Protein AF-A0A1W9H9T9-F1 (afdb_monomer_lite)

Foldseek 3Di:
DFDPLLLLLLVLLLVVLVVLVDQDDPQDQPVPDPPVVSVVVSCCVCVPVDSLVSNLVSCCSVDPNVVSVVVSVVVVVVVVVCVVPVPPVNVVVCSDNVNSNVVSVVSNVVSVVSVCVRVVVD

Sequence (122 aa):
TPNARALFLALALGSAALGGLAAPKPPRAQQRLGAFAASLAAGLALGLGDRSQFLAAAFGVRGSPVFAAIGATIGGTAACAVALFGGPALAARLRSRAVRLPVAGVLAIAGITAALSAFRLI

Secondary structure (DSSP, 8-state):
---HHHHHHHHHHHHHHHHHHSPPPPPP--TTS-HHHHHHHHHHHHHTT-HHHHHHHHHHHHS-HHHHHHHHHHHHHHHHHHHHHSHHHHHHHHHSHHHHHHHHHHHHHHHHHHHHHHTT--

Radius of gyration: 16.63 Å; chains: 1; bounding box: 40×38×38 Å

pLDDT: mean 82.97, std 8.07, range [57.09, 93.81]

Structure (mmCIF, N/CA/C/O backbone):
data_AF-A0A1W9H9T9-F1
#
_entry.id   AF-A0A1W9H9T9-F1
#
loop_
_atom_site.group_PDB
_atom_site.id
_atom_site.type_symbol
_atom_site.label_atom_id
_atom_site.label_alt_id
_atom_site.label_comp_id
_atom_site.label_asym_id
_atom_site.label_entity_id
_atom_site.label_seq_id
_atom_site.pdbx_PDB_ins_code
_atom_site.Cartn_x
_atom_site.Cartn_y
_atom_site.Cartn_z
_atom_site.occupancy
_atom_site.B_iso_or_equiv
_atom_site.auth_seq_id
_atom_site.auth_comp_id
_atom_site.auth_asym_id
_atom_site.auth_atom_id
_atom_site.pdbx_PDB_model_num
ATOM 1 N N . THR A 1 1 ? 23.844 -5.216 -19.505 1.00 57.25 1 THR A N 1
ATOM 2 C CA . THR A 1 1 ? 23.586 -4.110 -18.557 1.00 57.25 1 THR A CA 1
ATOM 3 C C . THR A 1 1 ? 22.320 -4.418 -17.765 1.00 57.25 1 THR A C 1
ATOM 5 O O . THR A 1 1 ? 21.411 -5.005 -18.348 1.00 57.25 1 THR A O 1
ATOM 8 N N . PRO A 1 2 ? 22.256 -4.121 -16.452 1.00 68.88 2 PRO A N 1
ATOM 9 C CA . PRO A 1 2 ? 21.081 -4.417 -15.625 1.00 68.88 2 PRO A CA 1
ATOM 10 C C . PRO A 1 2 ? 19.848 -3.626 -16.083 1.00 68.88 2 PRO A C 1
ATOM 12 O O . PRO A 1 2 ? 19.973 -2.483 -16.527 1.00 68.88 2 PRO A O 1
ATOM 15 N N . ASN A 1 3 ? 18.649 -4.203 -15.961 1.00 85.81 3 ASN A N 1
ATOM 16 C CA . ASN A 1 3 ? 17.411 -3.509 -16.327 1.00 85.81 3 ASN A CA 1
ATOM 17 C C . ASN A 1 3 ? 17.005 -2.508 -15.228 1.00 85.81 3 ASN A C 1
ATOM 19 O O . ASN A 1 3 ? 16.478 -2.897 -14.184 1.00 85.81 3 ASN A O 1
ATOM 23 N N . ALA A 1 4 ? 17.215 -1.212 -15.477 1.00 84.62 4 ALA A N 1
ATOM 24 C CA . ALA A 1 4 ? 16.938 -0.138 -14.518 1.00 84.62 4 ALA A CA 1
ATOM 25 C C . ALA A 1 4 ? 15.476 -0.105 -14.027 1.00 84.62 4 ALA A C 1
ATOM 27 O O . ALA A 1 4 ? 15.225 0.178 -12.857 1.00 84.62 4 ALA A O 1
ATOM 28 N N . ARG A 1 5 ? 14.503 -0.457 -14.883 1.00 85.25 5 ARG A N 1
ATOM 29 C CA . ARG A 1 5 ? 13.077 -0.500 -14.502 1.00 85.25 5 ARG A CA 1
ATOM 30 C C . ARG A 1 5 ? 12.787 -1.626 -13.509 1.00 85.25 5 ARG A C 1
ATOM 32 O O . ARG A 1 5 ? 11.983 -1.455 -12.597 1.00 85.25 5 ARG A O 1
ATOM 39 N N . ALA A 1 6 ? 13.454 -2.768 -13.672 1.00 84.06 6 ALA A N 1
ATOM 40 C CA . ALA A 1 6 ? 13.313 -3.909 -12.772 1.00 84.06 6 ALA A CA 1
ATOM 41 C C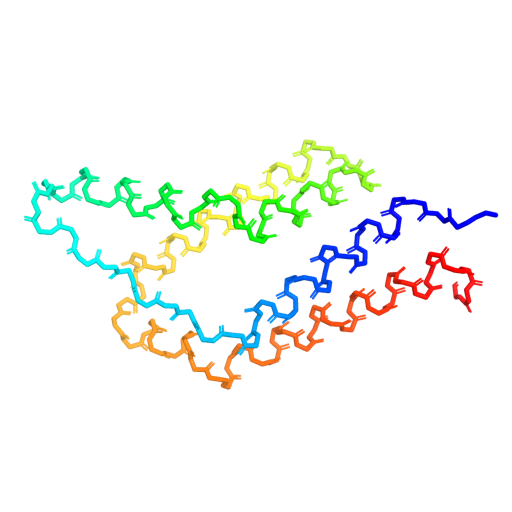 . ALA A 1 6 ? 13.995 -3.651 -11.419 1.00 84.06 6 ALA A C 1
ATOM 43 O O . ALA A 1 6 ? 13.416 -3.969 -10.383 1.00 84.06 6 ALA A O 1
ATOM 44 N N . LEU A 1 7 ? 15.160 -2.990 -11.416 1.00 85.94 7 LEU A N 1
ATOM 45 C CA . LEU A 1 7 ? 15.811 -2.527 -10.185 1.00 85.94 7 LEU A CA 1
ATOM 46 C C . LEU A 1 7 ? 14.938 -1.530 -9.415 1.00 85.94 7 LEU A C 1
ATOM 48 O O . LEU A 1 7 ? 14.797 -1.655 -8.201 1.00 85.94 7 LEU A O 1
ATOM 52 N N . PHE A 1 8 ? 14.313 -0.575 -10.110 1.00 89.44 8 PHE A N 1
ATOM 53 C CA . PHE A 1 8 ? 13.414 0.391 -9.479 1.00 89.44 8 PHE A CA 1
ATOM 54 C C . PHE A 1 8 ? 12.199 -0.288 -8.833 1.00 89.44 8 PHE A C 1
ATOM 56 O O . PHE A 1 8 ? 11.842 0.027 -7.699 1.00 89.44 8 PHE A O 1
ATOM 63 N N . LEU A 1 9 ? 11.612 -1.284 -9.506 1.00 89.25 9 LEU A N 1
ATOM 64 C CA . LEU A 1 9 ? 10.531 -2.082 -8.929 1.00 89.25 9 LEU A CA 1
ATOM 65 C C . LEU A 1 9 ? 10.989 -2.908 -7.723 1.00 89.25 9 LEU A C 1
ATOM 67 O O . LEU A 1 9 ? 10.286 -2.946 -6.715 1.00 89.25 9 LEU A O 1
ATOM 71 N N . ALA A 1 10 ? 12.157 -3.546 -7.805 1.00 89.31 10 ALA A N 1
ATOM 72 C CA . ALA A 1 10 ? 12.724 -4.304 -6.695 1.00 89.31 10 ALA A CA 1
ATOM 73 C C . ALA A 1 10 ? 12.954 -3.412 -5.468 1.00 89.31 10 ALA A C 1
ATOM 75 O O . ALA A 1 10 ? 12.600 -3.790 -4.352 1.00 89.31 10 ALA A O 1
ATOM 76 N N . LEU A 1 11 ? 13.469 -2.197 -5.680 1.00 88.88 11 LEU A N 1
ATOM 77 C CA . LEU A 1 11 ? 13.658 -1.201 -4.630 1.00 88.88 11 LEU A CA 1
ATOM 78 C C . LEU A 1 11 ? 12.322 -0.758 -4.019 1.00 88.88 11 LEU A C 1
ATOM 80 O O . LEU A 1 11 ? 12.224 -0.614 -2.801 1.00 88.88 11 LEU A O 1
ATOM 84 N N . ALA A 1 12 ? 11.286 -0.571 -4.839 1.00 90.44 12 ALA A N 1
ATOM 85 C CA . ALA A 1 12 ? 9.957 -0.195 -4.365 1.00 90.44 12 ALA A CA 1
ATOM 86 C C . ALA A 1 12 ? 9.281 -1.300 -3.546 1.00 90.44 12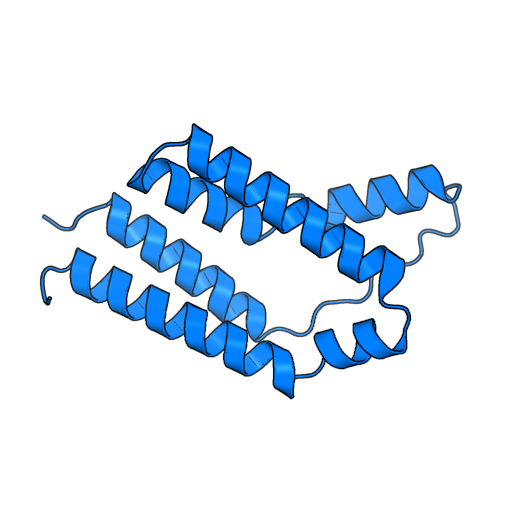 ALA A C 1
ATOM 88 O O . ALA A 1 12 ? 8.727 -1.032 -2.480 1.00 90.44 12 ALA A O 1
ATOM 89 N N . LEU A 1 13 ? 9.387 -2.552 -3.987 1.00 88.31 13 LEU A N 1
ATOM 90 C CA . LEU A 1 13 ? 8.889 -3.709 -3.242 1.00 88.31 13 LEU A CA 1
ATOM 91 C C . LEU A 1 13 ? 9.683 -3.931 -1.949 1.00 88.31 13 LEU A C 1
ATOM 93 O O . LEU A 1 13 ? 9.091 -4.175 -0.899 1.00 88.31 13 LEU A O 1
ATOM 97 N N . GLY A 1 14 ? 11.007 -3.775 -1.999 1.00 88.56 14 GLY A N 1
ATOM 98 C CA . GLY A 1 14 ? 11.882 -3.876 -0.833 1.00 88.56 14 GLY A CA 1
ATOM 99 C C . GLY A 1 14 ? 11.601 -2.795 0.212 1.00 88.56 14 GLY A C 1
ATOM 100 O O . GLY A 1 14 ? 11.483 -3.104 1.398 1.00 88.56 14 GLY A O 1
ATOM 101 N N . SER A 1 15 ? 11.418 -1.537 -0.201 1.00 86.56 15 SER A N 1
ATOM 102 C CA . SER A 1 15 ? 11.086 -0.447 0.727 1.00 86.56 15 SER A CA 1
ATOM 103 C C . SER A 1 15 ? 9.705 -0.639 1.358 1.00 86.56 15 SER A C 1
ATOM 105 O O . SER A 1 15 ? 9.537 -0.406 2.558 1.00 86.56 15 SER A O 1
ATOM 107 N N . ALA A 1 16 ? 8.732 -1.140 0.592 1.00 86.62 16 ALA A N 1
ATOM 108 C CA . ALA A 1 16 ? 7.409 -1.482 1.094 1.00 86.62 16 ALA A CA 1
ATOM 109 C C . ALA A 1 16 ? 7.455 -2.668 2.081 1.00 86.62 16 ALA A C 1
ATOM 111 O O . ALA A 1 16 ? 6.834 -2.597 3.144 1.00 86.62 16 ALA A O 1
ATOM 112 N N . ALA A 1 17 ? 8.257 -3.702 1.800 1.00 86.38 17 ALA A N 1
ATOM 113 C CA . ALA A 1 17 ? 8.483 -4.835 2.699 1.00 86.38 17 ALA A CA 1
ATOM 114 C C . ALA A 1 17 ? 9.129 -4.406 4.025 1.00 86.38 17 ALA A C 1
ATOM 116 O O . ALA A 1 17 ? 8.592 -4.690 5.097 1.00 86.38 17 ALA A O 1
ATOM 117 N N . LEU A 1 18 ? 10.230 -3.647 3.965 1.00 85.06 18 LEU A N 1
ATOM 118 C CA . LEU A 1 18 ? 10.889 -3.069 5.144 1.00 85.06 18 LEU A CA 1
ATOM 119 C C . LEU A 1 18 ? 9.923 -2.186 5.940 1.00 85.06 18 LEU A C 1
ATOM 121 O O . LEU A 1 18 ? 9.889 -2.210 7.171 1.00 85.06 18 LEU A O 1
ATOM 125 N N . GLY A 1 19 ? 9.071 -1.450 5.232 1.00 80.44 19 GLY A N 1
ATOM 126 C CA . GLY A 1 19 ? 8.020 -0.650 5.827 1.00 80.44 19 GLY A CA 1
ATOM 127 C C . GLY A 1 19 ? 6.973 -1.435 6.614 1.00 80.44 19 GLY A C 1
ATOM 128 O O . GLY A 1 19 ? 6.448 -0.935 7.613 1.00 80.44 19 GLY A O 1
ATOM 129 N N . GLY A 1 20 ? 6.698 -2.671 6.201 1.00 79.44 20 GLY A N 1
ATOM 130 C CA . GLY A 1 20 ? 5.829 -3.608 6.908 1.00 79.44 20 GLY A CA 1
ATOM 131 C C . GLY A 1 20 ? 6.409 -4.112 8.236 1.00 79.44 20 GLY A C 1
ATOM 132 O O . GLY A 1 20 ? 5.650 -4.574 9.089 1.00 79.44 20 GLY A O 1
ATOM 133 N N . LEU A 1 21 ? 7.719 -3.960 8.463 1.00 79.44 21 LEU A N 1
ATOM 134 C CA . LEU A 1 21 ? 8.385 -4.374 9.703 1.00 79.44 21 LEU A CA 1
ATOM 135 C C . LEU A 1 21 ? 8.234 -3.332 10.826 1.00 79.44 21 LEU A C 1
ATOM 137 O O . LEU A 1 21 ? 8.054 -3.689 11.991 1.00 79.44 21 LEU A O 1
ATOM 141 N N . ALA A 1 22 ? 8.235 -2.036 10.496 1.00 77.00 22 ALA A N 1
ATOM 142 C CA . ALA A 1 22 ? 8.181 -0.952 11.483 1.00 77.00 22 ALA A CA 1
ATOM 143 C C . ALA A 1 22 ? 6.749 -0.682 11.967 1.00 77.00 22 ALA A C 1
ATOM 145 O O . ALA A 1 22 ? 5.870 -0.448 11.145 1.00 77.00 22 ALA A O 1
ATOM 146 N N . ALA A 1 23 ? 6.477 -0.697 13.276 1.00 68.75 23 ALA A N 1
ATOM 147 C CA . ALA A 1 23 ? 5.131 -0.430 13.800 1.00 68.75 23 ALA A CA 1
ATOM 148 C C . ALA A 1 23 ? 4.602 0.951 13.345 1.00 68.75 23 ALA A C 1
ATOM 150 O O . ALA A 1 23 ? 5.313 1.947 13.500 1.00 68.75 23 ALA A O 1
ATOM 151 N N . PRO A 1 24 ? 3.372 1.045 12.796 1.00 70.31 24 PRO A N 1
ATOM 152 C CA . PRO A 1 24 ? 2.822 2.321 12.363 1.00 70.31 24 PRO A CA 1
ATOM 153 C C . PRO A 1 24 ? 2.568 3.206 13.584 1.00 70.31 24 PRO A C 1
ATOM 155 O O . PRO A 1 24 ? 1.924 2.791 14.553 1.00 70.31 24 PRO A O 1
ATOM 158 N N . LYS A 1 25 ? 3.097 4.430 13.538 1.00 68.81 25 LYS A N 1
ATOM 159 C CA . LYS A 1 25 ? 2.928 5.408 14.611 1.00 68.81 25 LYS A CA 1
ATOM 160 C C . LYS A 1 25 ? 1.469 5.881 14.627 1.00 68.81 25 LYS A C 1
ATOM 162 O O . LYS A 1 25 ? 0.939 6.189 13.559 1.00 68.81 25 LYS A O 1
ATOM 167 N N . PRO A 1 26 ? 0.800 5.933 15.792 1.00 65.00 26 PRO A N 1
ATOM 168 C CA . PRO A 1 26 ? -0.547 6.477 15.851 1.00 65.00 26 PRO A CA 1
ATOM 169 C C . PRO A 1 26 ? -0.521 7.956 15.428 1.00 65.00 26 PRO A C 1
ATOM 171 O O . PRO A 1 26 ? 0.401 8.680 15.826 1.00 65.00 26 PRO A O 1
ATOM 174 N N . PRO A 1 27 ? -1.499 8.411 14.626 1.00 65.75 27 PRO A N 1
ATOM 175 C CA . PRO A 1 27 ? -1.607 9.818 14.277 1.00 65.75 27 PRO A CA 1
ATOM 176 C C . PRO A 1 27 ? -1.790 10.637 15.556 1.00 65.75 27 PRO A C 1
ATOM 178 O O . PRO A 1 27 ? -2.569 10.275 16.440 1.00 65.75 27 PRO A O 1
ATOM 181 N N . ARG A 1 28 ? -1.042 11.736 15.676 1.00 68.19 28 ARG A N 1
ATOM 182 C CA . ARG A 1 28 ? -1.221 12.671 16.789 1.00 68.19 28 ARG A CA 1
ATOM 183 C C . ARG A 1 28 ? -2.547 13.396 16.587 1.00 68.19 28 ARG A C 1
ATOM 185 O O . ARG A 1 28 ? -2.760 13.994 15.537 1.00 68.19 28 ARG A O 1
ATOM 192 N N . ALA A 1 29 ? -3.427 13.333 17.582 1.00 61.56 29 ALA A N 1
ATOM 193 C CA . ALA A 1 29 ? -4.686 14.062 17.553 1.00 61.56 29 ALA A CA 1
ATOM 194 C C . ALA A 1 29 ? -4.396 15.568 17.575 1.00 61.56 29 ALA A C 1
ATOM 196 O O . ALA A 1 29 ? -3.906 16.102 18.570 1.00 61.56 29 ALA A O 1
ATOM 197 N N . GLN A 1 30 ? -4.675 16.257 16.469 1.00 65.56 30 GLN A N 1
ATOM 198 C CA . GLN A 1 30 ? -4.497 17.701 16.388 1.00 65.56 30 GLN A CA 1
ATOM 199 C C . GLN A 1 30 ? -5.758 18.395 16.908 1.00 65.56 30 GLN A C 1
ATOM 201 O O . GLN A 1 30 ? -6.630 18.788 16.142 1.00 65.56 30 GLN A O 1
ATOM 206 N N . GLN A 1 31 ? -5.846 18.539 18.232 1.00 63.47 31 GLN A N 1
ATOM 207 C CA . GLN A 1 31 ? -7.027 19.050 18.949 1.00 63.47 31 GLN A CA 1
ATOM 208 C C . GLN A 1 31 ? -7.415 20.502 18.603 1.00 63.47 31 GLN A C 1
ATOM 210 O O . GLN A 1 31 ? -8.471 20.966 19.014 1.00 63.47 31 GLN A O 1
ATOM 215 N N . ARG A 1 32 ? -6.569 21.230 17.860 1.00 70.62 32 ARG A N 1
ATOM 216 C CA . ARG A 1 32 ? -6.788 22.637 17.480 1.00 70.62 32 ARG A CA 1
ATOM 217 C C . ARG A 1 32 ? -7.458 22.837 16.118 1.00 70.62 32 ARG A C 1
ATOM 219 O O . ARG A 1 32 ? -7.818 23.962 15.793 1.00 70.62 32 ARG A O 1
ATOM 226 N N . LEU A 1 33 ? -7.600 21.785 15.314 1.00 70.75 33 LEU A N 1
ATOM 227 C CA . LEU A 1 33 ? -8.250 21.838 14.004 1.00 70.75 33 LEU A CA 1
ATOM 228 C C . LEU A 1 33 ? -9.632 21.178 14.115 1.00 70.75 33 LEU A C 1
ATOM 230 O O . LEU A 1 33 ? -9.756 20.121 14.730 1.00 70.75 33 LEU A O 1
ATOM 234 N N . GLY A 1 34 ? -10.670 21.776 13.521 1.00 78.81 34 GLY A N 1
ATOM 235 C CA . GLY A 1 34 ? -11.980 21.121 13.405 1.00 78.81 34 GLY A CA 1
ATOM 236 C C . GLY A 1 34 ? -11.866 19.766 12.694 1.00 78.81 34 GLY A C 1
ATOM 237 O O . GLY A 1 34 ? -10.920 19.553 11.934 1.00 78.81 34 GLY A O 1
ATOM 238 N N . ALA A 1 35 ? -12.821 18.854 12.917 1.00 81.06 35 ALA A N 1
ATOM 239 C CA . ALA A 1 35 ? -12.729 17.449 12.491 1.00 81.06 35 ALA A CA 1
ATOM 240 C C . ALA A 1 35 ? -12.299 17.271 11.021 1.00 81.06 35 ALA A C 1
ATOM 242 O O . ALA A 1 35 ? -11.393 16.495 10.734 1.00 81.06 35 ALA A O 1
ATOM 243 N N . PHE A 1 36 ? -12.870 18.059 10.105 1.00 83.62 36 PHE A N 1
ATOM 244 C CA . PHE A 1 36 ? -12.501 18.035 8.688 1.00 83.62 36 PHE A CA 1
ATOM 245 C C . PHE A 1 36 ? -11.033 18.421 8.443 1.00 83.62 36 PHE A C 1
ATOM 247 O O . PHE A 1 36 ? -10.292 17.681 7.799 1.00 83.62 36 PHE A O 1
ATOM 254 N N . ALA A 1 37 ? -10.590 19.555 8.990 1.00 84.69 37 ALA A N 1
ATOM 255 C CA . ALA A 1 37 ? -9.226 20.046 8.809 1.00 84.69 37 ALA A CA 1
ATOM 256 C C . ALA A 1 37 ? -8.190 19.139 9.495 1.00 84.69 37 ALA A C 1
ATOM 258 O O . ALA A 1 37 ? -7.106 18.928 8.954 1.00 84.69 37 ALA A O 1
ATOM 259 N N . ALA A 1 38 ? -8.529 18.558 10.650 1.00 84.19 38 ALA A N 1
ATOM 260 C CA . ALA A 1 38 ? -7.685 17.591 11.343 1.00 84.19 38 ALA A CA 1
ATOM 261 C C . ALA A 1 38 ? -7.504 16.306 10.518 1.00 84.19 38 ALA A C 1
ATOM 263 O O . ALA A 1 38 ? -6.375 15.845 10.344 1.00 84.19 38 ALA A O 1
ATOM 264 N N . SER A 1 39 ? -8.589 15.753 9.967 1.00 80.69 39 SER A N 1
ATOM 265 C CA . SER A 1 39 ? -8.543 14.565 9.109 1.00 80.69 39 SER A CA 1
ATOM 266 C C . SER A 1 39 ? -7.816 14.826 7.790 1.00 80.69 39 SER A C 1
ATOM 268 O O . SER A 1 39 ? -7.019 13.990 7.370 1.00 80.69 39 SER A O 1
ATOM 270 N N . LEU A 1 40 ? -8.028 15.990 7.167 1.00 83.25 40 LEU A N 1
ATOM 271 C CA . LEU A 1 40 ? -7.329 16.384 5.943 1.00 83.25 40 LEU A CA 1
ATOM 272 C C . LEU A 1 40 ? -5.822 16.531 6.184 1.00 83.25 40 LEU A C 1
ATOM 274 O O . LEU A 1 40 ? -5.024 15.952 5.452 1.00 83.25 40 LEU A O 1
ATOM 278 N N . ALA A 1 41 ? -5.426 17.246 7.240 1.00 83.25 41 ALA A N 1
ATOM 279 C CA . ALA A 1 41 ? -4.021 17.422 7.595 1.00 83.25 41 ALA A CA 1
ATOM 280 C C . ALA A 1 41 ? -3.348 16.087 7.945 1.00 83.25 41 ALA A C 1
ATOM 282 O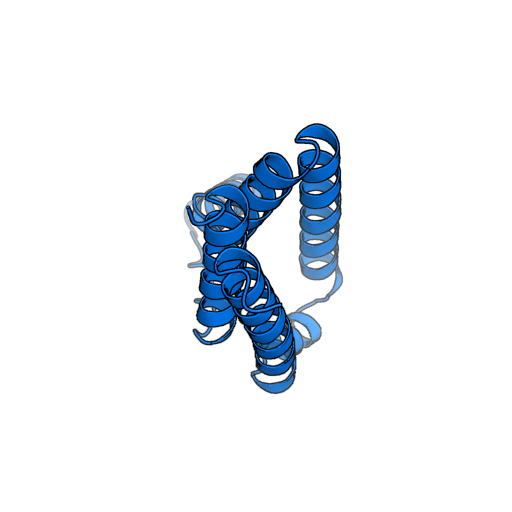 O . ALA A 1 41 ? -2.232 15.830 7.498 1.00 83.25 41 ALA A O 1
ATOM 283 N N . ALA A 1 42 ? -4.030 15.213 8.693 1.00 80.38 42 ALA A N 1
ATOM 284 C CA . ALA A 1 42 ? -3.524 13.881 9.006 1.00 80.38 42 ALA A CA 1
ATOM 285 C C . ALA A 1 42 ? -3.380 13.014 7.747 1.00 80.38 42 ALA A C 1
ATOM 287 O O . ALA A 1 42 ? -2.355 12.359 7.583 1.00 80.38 42 ALA A O 1
ATOM 288 N N . GLY A 1 43 ? -4.366 13.035 6.847 1.00 79.62 43 GLY A N 1
ATOM 289 C CA . GLY A 1 43 ? -4.322 12.304 5.581 1.00 79.62 43 GLY A CA 1
ATOM 290 C C . GLY A 1 43 ? -3.187 12.775 4.675 1.00 79.62 43 GLY A C 1
ATOM 291 O O . GLY A 1 43 ? -2.441 11.951 4.155 1.00 79.62 43 GLY A O 1
ATOM 292 N N . LEU A 1 44 ? -2.994 14.090 4.550 1.00 81.31 44 LEU A N 1
ATOM 293 C CA . LEU A 1 44 ? -1.878 14.658 3.793 1.00 81.31 44 LEU A CA 1
ATOM 294 C C . LEU A 1 44 ? -0.533 14.307 4.431 1.00 81.31 44 LEU A C 1
ATOM 296 O O . LEU A 1 44 ? 0.350 13.824 3.735 1.00 81.31 44 LEU A O 1
ATOM 300 N N . ALA A 1 45 ? -0.379 14.482 5.745 1.00 80.44 45 ALA A N 1
ATOM 301 C CA . ALA A 1 45 ? 0.873 14.188 6.442 1.00 80.44 45 ALA A CA 1
ATOM 302 C C . ALA A 1 45 ? 1.243 12.696 6.419 1.00 80.44 45 ALA A C 1
ATOM 304 O O . ALA A 1 45 ? 2.423 12.361 6.382 1.00 80.44 45 ALA A O 1
ATOM 305 N N . LEU A 1 46 ? 0.249 11.803 6.457 1.00 77.19 46 LEU A N 1
ATOM 306 C CA . LEU A 1 46 ? 0.461 10.358 6.345 1.00 77.19 46 LEU A CA 1
ATOM 307 C C . LEU A 1 46 ? 0.666 9.906 4.895 1.00 77.19 46 LEU A C 1
ATOM 309 O O . LEU A 1 46 ? 1.365 8.924 4.673 1.00 77.19 46 LEU A O 1
ATOM 313 N N . GLY A 1 47 ? 0.040 10.584 3.930 1.00 74.25 47 GLY A N 1
ATOM 314 C CA . GLY A 1 47 ? 0.092 10.226 2.514 1.00 74.25 47 GLY A CA 1
ATOM 315 C C . GLY A 1 47 ? 1.301 10.794 1.769 1.00 74.25 47 GLY A C 1
ATOM 316 O O . GLY A 1 47 ? 1.799 10.154 0.847 1.00 74.25 47 GLY A O 1
ATOM 317 N N . LEU A 1 48 ? 1.791 11.977 2.147 1.00 73.31 48 LEU A N 1
ATOM 318 C CA . LEU A 1 48 ? 2.959 12.613 1.532 1.00 73.31 48 LEU A CA 1
ATOM 319 C C . LEU A 1 48 ? 4.216 11.770 1.771 1.00 73.31 48 LEU A C 1
ATOM 321 O O . LEU A 1 48 ? 4.687 11.640 2.899 1.00 73.31 48 LEU A O 1
ATOM 325 N N . GLY A 1 49 ? 4.767 11.214 0.690 1.00 65.31 49 GLY A N 1
ATOM 326 C CA . GLY A 1 49 ? 5.941 10.344 0.761 1.00 65.31 49 GLY A CA 1
ATOM 327 C C . GLY A 1 49 ? 5.631 8.930 1.254 1.00 65.31 49 GLY A C 1
ATOM 328 O O . GLY A 1 49 ? 6.551 8.210 1.649 1.00 65.31 49 GLY A O 1
ATOM 329 N N . ASP A 1 50 ? 4.360 8.516 1.236 1.00 79.31 50 ASP A N 1
ATOM 330 C CA . ASP A 1 50 ? 4.008 7.148 1.590 1.00 79.31 50 ASP A CA 1
ATOM 331 C C . ASP A 1 50 ? 4.590 6.142 0.586 1.00 79.31 50 ASP A C 1
ATOM 333 O O . ASP A 1 50 ? 4.713 6.383 -0.620 1.00 79.31 50 ASP A O 1
ATOM 337 N N . ARG A 1 51 ? 4.919 4.956 1.092 1.00 82.81 51 ARG A N 1
ATOM 338 C CA . ARG A 1 51 ? 5.541 3.876 0.315 1.00 82.81 51 ARG A CA 1
ATOM 339 C C . ARG A 1 51 ? 4.631 3.397 -0.816 1.00 82.81 51 ARG A C 1
ATOM 341 O O . ARG A 1 51 ? 5.133 2.928 -1.835 1.00 82.81 51 ARG A O 1
ATOM 348 N N . SER A 1 52 ? 3.313 3.551 -0.672 1.00 84.62 52 SER A N 1
ATOM 349 C CA . SER A 1 52 ? 2.341 3.255 -1.728 1.00 84.62 52 SER A CA 1
ATOM 350 C C . SER A 1 52 ? 2.528 4.129 -2.976 1.00 84.62 52 SER A C 1
ATOM 352 O O . SER A 1 52 ? 2.411 3.615 -4.088 1.00 84.62 52 SER A O 1
ATOM 354 N N . GLN A 1 53 ? 2.906 5.406 -2.822 1.00 86.44 53 GLN A N 1
ATOM 355 C CA . GLN A 1 53 ? 3.185 6.309 -3.948 1.00 86.44 53 GLN A CA 1
ATOM 356 C C . GLN A 1 53 ? 4.429 5.860 -4.716 1.00 86.44 53 GLN A C 1
ATOM 358 O O . GLN A 1 53 ? 4.436 5.836 -5.947 1.00 86.44 53 GLN A O 1
ATOM 363 N N . PHE A 1 54 ? 5.465 5.439 -3.986 1.00 89.19 54 PHE A N 1
ATOM 364 C CA . PHE A 1 54 ? 6.685 4.904 -4.581 1.00 89.19 54 PHE A CA 1
ATOM 365 C C . PHE A 1 54 ? 6.422 3.603 -5.352 1.00 89.19 54 PHE A C 1
ATOM 367 O O . PHE A 1 54 ? 6.918 3.417 -6.464 1.00 89.19 54 PHE A O 1
ATOM 374 N N . LEU A 1 55 ? 5.573 2.732 -4.801 1.00 87.75 55 LEU A N 1
ATOM 375 C CA . LEU A 1 55 ? 5.163 1.491 -5.450 1.00 87.75 55 LEU A CA 1
ATOM 376 C C . LEU A 1 55 ? 4.336 1.748 -6.720 1.00 87.75 55 LEU A C 1
ATOM 378 O O . LEU A 1 55 ? 4.602 1.144 -7.759 1.00 87.75 55 LEU A O 1
ATOM 382 N N . ALA A 1 56 ? 3.383 2.681 -6.667 1.00 90.31 56 ALA A N 1
ATOM 383 C CA . ALA A 1 56 ? 2.587 3.091 -7.823 1.00 90.31 56 ALA A CA 1
ATOM 384 C C . ALA A 1 56 ? 3.466 3.667 -8.946 1.00 90.31 56 ALA A C 1
ATOM 386 O O . ALA A 1 56 ? 3.307 3.290 -10.108 1.00 90.31 56 ALA A O 1
ATOM 387 N N . ALA A 1 57 ? 4.446 4.508 -8.600 1.00 89.00 57 ALA A N 1
ATOM 388 C CA . ALA A 1 57 ? 5.418 5.028 -9.558 1.00 89.00 57 ALA A CA 1
ATOM 389 C C . ALA A 1 57 ? 6.225 3.898 -10.215 1.00 89.00 57 ALA A C 1
ATOM 391 O O . ALA A 1 57 ? 6.381 3.878 -11.436 1.00 89.00 57 ALA A O 1
ATOM 392 N N . ALA A 1 58 ? 6.687 2.914 -9.438 1.00 89.56 58 ALA A N 1
ATOM 393 C CA . ALA A 1 58 ? 7.434 1.780 -9.975 1.00 89.56 58 ALA A CA 1
ATOM 394 C C . ALA A 1 58 ? 6.610 0.916 -10.940 1.00 89.56 58 ALA A C 1
ATOM 396 O O . ALA A 1 58 ? 7.114 0.518 -11.996 1.00 89.56 58 ALA A O 1
ATOM 397 N N . PHE A 1 59 ? 5.333 0.676 -10.634 1.00 88.81 59 PHE A N 1
ATOM 398 C CA . PHE A 1 59 ? 4.423 0.000 -11.560 1.00 88.81 59 PHE A CA 1
ATOM 399 C C . PHE A 1 59 ? 4.157 0.824 -12.823 1.00 88.81 59 PHE A C 1
ATOM 401 O O . PHE A 1 59 ? 4.137 0.258 -13.916 1.00 88.81 59 PHE A O 1
ATOM 408 N N . GLY A 1 60 ? 4.029 2.147 -12.700 1.00 90.06 60 GLY A N 1
ATOM 409 C CA . GLY A 1 60 ? 3.853 3.047 -13.840 1.00 90.06 60 GLY A CA 1
ATOM 410 C C . GLY A 1 60 ? 5.058 3.066 -14.782 1.00 90.06 60 GLY A C 1
ATOM 411 O O . GLY A 1 60 ? 4.880 3.054 -15.994 1.00 90.06 60 GLY A O 1
ATOM 412 N N . VAL A 1 61 ? 6.280 3.019 -14.241 1.00 89.50 61 VAL A N 1
ATOM 413 C CA . VAL A 1 61 ? 7.526 2.965 -15.029 1.00 89.50 61 VAL A CA 1
ATOM 414 C C . VAL A 1 61 ? 7.712 1.611 -15.724 1.00 89.50 61 VAL A C 1
ATOM 416 O O . VAL A 1 61 ? 8.274 1.547 -16.821 1.00 89.50 61 VAL A O 1
ATOM 419 N N . ARG A 1 62 ? 7.277 0.509 -15.097 1.00 86.19 62 ARG A N 1
ATOM 420 C CA . ARG A 1 62 ? 7.398 -0.839 -15.677 1.00 86.19 62 ARG A CA 1
ATOM 421 C C . ARG A 1 62 ? 6.314 -1.136 -16.717 1.00 86.19 62 ARG A C 1
ATOM 423 O O . ARG A 1 62 ? 6.608 -1.834 -17.683 1.00 86.19 62 ARG A O 1
ATOM 430 N N . GLY A 1 63 ? 5.093 -0.656 -16.496 1.00 87.50 63 GLY A N 1
ATOM 431 C CA . GLY A 1 63 ? 3.928 -0.916 -17.338 1.00 87.50 63 GLY A CA 1
ATOM 432 C C . GLY A 1 63 ? 3.338 0.363 -17.925 1.00 87.50 63 GLY A C 1
ATOM 433 O O . GLY A 1 63 ? 4.040 1.156 -18.545 1.00 87.50 63 GLY A O 1
ATOM 434 N N . SER A 1 64 ? 2.028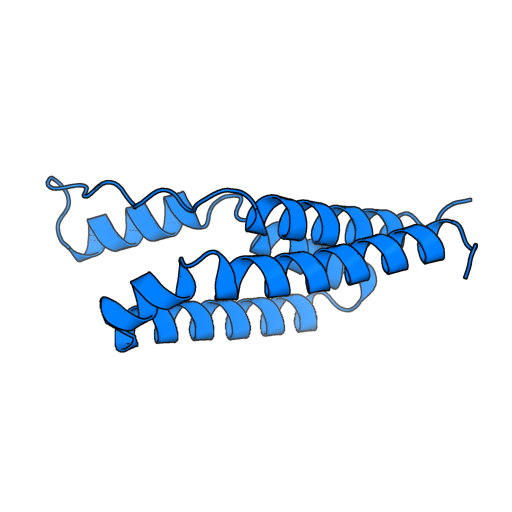 0.536 -17.747 1.00 89.50 64 SER A N 1
ATOM 435 C CA . SER A 1 64 ? 1.310 1.739 -18.166 1.00 89.50 64 SER A CA 1
ATOM 436 C C . SER A 1 64 ? 1.027 2.635 -16.957 1.00 89.50 64 SER A C 1
ATOM 438 O O . SER A 1 64 ? 0.457 2.158 -15.967 1.00 89.50 64 SER A O 1
ATOM 440 N N . PRO A 1 65 ? 1.354 3.937 -17.032 1.00 89.25 65 PRO A N 1
ATOM 441 C CA . PRO A 1 65 ? 1.117 4.877 -15.940 1.00 89.25 65 PRO A CA 1
ATOM 442 C C . PRO A 1 65 ? -0.375 5.047 -15.636 1.00 89.25 65 PRO A C 1
ATOM 444 O O . PRO A 1 65 ? -0.741 5.254 -14.483 1.00 89.25 65 PRO A O 1
ATOM 447 N N . VAL A 1 66 ? -1.244 4.890 -16.641 1.00 92.12 66 VAL A N 1
ATOM 448 C CA . VAL A 1 66 ? -2.701 5.003 -16.475 1.00 92.12 66 VAL A CA 1
ATOM 449 C C . VAL A 1 66 ? -3.232 3.861 -15.612 1.00 92.12 66 VAL A C 1
ATOM 451 O O . VAL A 1 66 ? -3.941 4.098 -14.639 1.00 92.12 66 VAL A O 1
ATOM 454 N N . PHE A 1 67 ? -2.837 2.620 -15.909 1.00 89.69 67 PHE A N 1
ATOM 455 C CA . PHE A 1 67 ? -3.254 1.467 -15.108 1.00 89.69 67 PHE A CA 1
ATOM 456 C C . PHE A 1 67 ? -2.664 1.504 -13.694 1.00 89.69 67 PHE A C 1
ATOM 458 O O . PHE A 1 67 ? -3.348 1.133 -12.741 1.00 89.69 67 PHE A O 1
ATOM 465 N N . ALA A 1 68 ? -1.434 2.001 -13.536 1.00 91.00 68 ALA A N 1
ATOM 466 C CA . ALA A 1 68 ? -0.835 2.201 -12.220 1.00 91.00 68 ALA A CA 1
ATOM 467 C C . ALA A 1 68 ? -1.596 3.249 -11.391 1.00 91.00 68 ALA A C 1
ATOM 469 O O . ALA A 1 68 ? -1.847 3.016 -10.210 1.00 91.00 68 ALA A O 1
ATOM 470 N N . ALA A 1 69 ? -2.016 4.359 -12.007 1.00 89.75 69 ALA A N 1
ATOM 471 C CA . ALA A 1 69 ? -2.834 5.375 -11.351 1.00 89.75 69 ALA A CA 1
ATOM 472 C C . ALA A 1 69 ? -4.197 4.811 -10.926 1.00 89.75 69 ALA A C 1
ATOM 474 O O . ALA A 1 69 ? -4.566 4.937 -9.762 1.00 89.75 69 ALA A O 1
ATOM 475 N N . ILE A 1 70 ? -4.898 4.109 -11.825 1.00 93.81 70 ILE A N 1
ATOM 476 C CA . ILE A 1 70 ? -6.189 3.471 -11.521 1.00 93.81 70 ILE A CA 1
ATOM 477 C C . ILE A 1 70 ? -6.041 2.481 -10.358 1.00 93.81 70 ILE A C 1
ATOM 479 O O . ILE A 1 70 ? -6.798 2.542 -9.390 1.00 93.81 70 ILE A O 1
ATOM 483 N N . GLY A 1 71 ? -5.038 1.600 -10.415 1.00 91.19 71 GLY A N 1
ATOM 484 C CA . GLY A 1 71 ? -4.776 0.629 -9.354 1.00 91.19 71 GLY A CA 1
ATOM 485 C C . GLY A 1 71 ? -4.458 1.292 -8.012 1.00 91.19 71 GLY A C 1
ATOM 486 O O . GLY A 1 71 ? -4.989 0.879 -6.981 1.00 91.19 71 GLY A O 1
ATOM 487 N N . ALA A 1 72 ? -3.653 2.358 -8.018 1.00 90.00 72 ALA A N 1
ATOM 488 C CA . ALA A 1 72 ? -3.334 3.123 -6.817 1.00 90.00 72 ALA A CA 1
ATOM 489 C C . ALA A 1 72 ? -4.573 3.815 -6.226 1.00 90.00 72 ALA A C 1
ATOM 491 O O . ALA A 1 72 ? -4.768 3.784 -5.011 1.00 90.00 72 ALA A O 1
ATOM 492 N N . THR A 1 73 ? -5.446 4.382 -7.063 1.00 91.25 73 THR A N 1
ATOM 493 C CA . THR A 1 73 ? -6.695 5.016 -6.618 1.00 91.25 73 THR A CA 1
ATOM 494 C C . THR A 1 73 ? -7.664 4.002 -6.019 1.00 91.25 73 THR A C 1
ATOM 496 O O . THR A 1 73 ? -8.229 4.263 -4.956 1.00 91.25 73 THR A O 1
ATOM 499 N N . ILE A 1 74 ? -7.829 2.834 -6.649 1.00 93.25 74 ILE A N 1
ATOM 500 C CA . ILE A 1 74 ? -8.693 1.758 -6.138 1.00 93.25 74 ILE A CA 1
ATOM 501 C C . ILE A 1 74 ? -8.144 1.220 -4.813 1.00 93.25 74 ILE A C 1
ATOM 503 O O . ILE A 1 74 ? -8.880 1.110 -3.835 1.00 93.25 74 ILE A O 1
ATOM 507 N N . GLY A 1 75 ? -6.841 0.935 -4.745 1.00 89.31 75 GLY A N 1
ATOM 508 C CA . GLY A 1 75 ? -6.202 0.459 -3.518 1.00 89.31 75 GLY A CA 1
ATOM 509 C C . GLY A 1 75 ? -6.301 1.474 -2.376 1.00 89.31 75 GLY A C 1
ATOM 510 O O . GLY A 1 75 ? -6.630 1.106 -1.248 1.00 89.31 75 GLY A O 1
ATOM 511 N N . GLY A 1 76 ? -6.081 2.758 -2.674 1.00 88.62 76 GLY A N 1
ATOM 512 C CA . GLY A 1 76 ? -6.198 3.851 -1.709 1.00 88.62 76 GLY A CA 1
ATOM 513 C C . GLY A 1 76 ? -7.621 4.024 -1.179 1.00 88.62 76 GLY A C 1
ATOM 514 O O . GLY A 1 76 ? -7.825 4.069 0.033 1.00 88.62 76 GLY A O 1
ATOM 515 N N . THR A 1 77 ? -8.621 4.053 -2.064 1.00 88.94 77 THR A N 1
ATOM 516 C CA . THR A 1 77 ? -10.033 4.160 -1.652 1.00 88.94 77 THR A CA 1
ATOM 517 C C . THR A 1 77 ? -10.491 2.942 -0.857 1.00 88.94 77 THR A C 1
ATOM 519 O O . THR A 1 77 ? -11.156 3.112 0.165 1.00 88.94 77 THR A O 1
ATOM 522 N N . ALA A 1 78 ? -10.074 1.731 -1.236 1.00 89.69 78 ALA 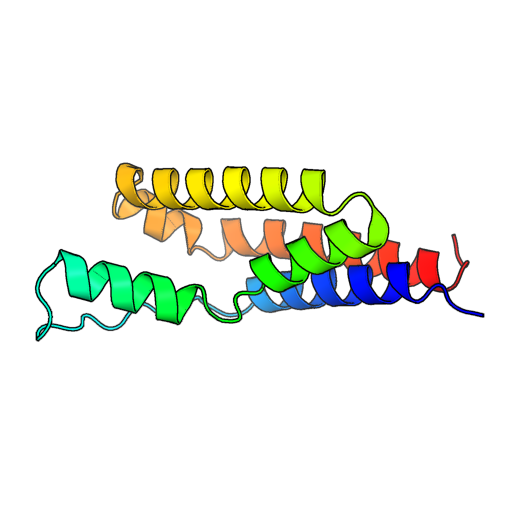A N 1
ATOM 523 C CA . ALA A 1 78 ? -10.341 0.522 -0.460 1.00 89.69 78 ALA A CA 1
ATOM 524 C C . ALA A 1 78 ? -9.713 0.587 0.944 1.00 89.69 78 ALA A C 1
ATOM 526 O O . ALA A 1 78 ? -10.378 0.275 1.931 1.00 89.69 78 ALA A O 1
ATOM 527 N N . ALA A 1 79 ? -8.465 1.052 1.064 1.00 86.31 79 ALA A N 1
ATOM 528 C CA . ALA A 1 79 ? -7.809 1.228 2.359 1.00 86.31 79 ALA A CA 1
ATOM 529 C C . ALA A 1 79 ? -8.540 2.255 3.242 1.00 86.31 79 ALA A C 1
ATOM 531 O O . ALA A 1 79 ? -8.753 2.006 4.431 1.00 86.31 79 ALA A O 1
ATOM 532 N N . CYS A 1 80 ? -8.981 3.377 2.663 1.00 85.06 80 CYS A N 1
ATOM 533 C CA . CYS A 1 80 ? -9.798 4.368 3.363 1.00 85.06 80 CYS A CA 1
ATOM 534 C C . CYS A 1 80 ? -11.147 3.792 3.807 1.00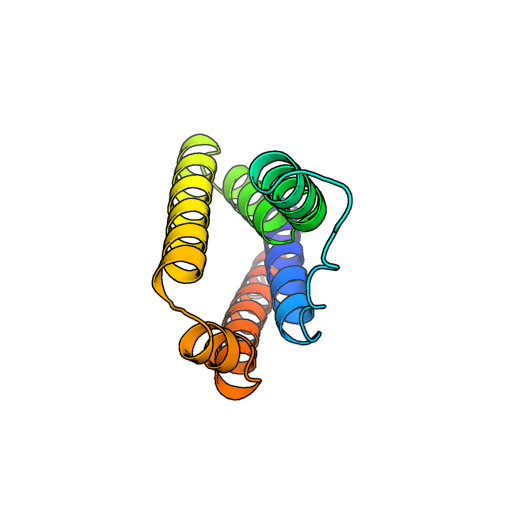 85.06 80 CYS A C 1
ATOM 536 O O . CYS A 1 80 ? -11.539 4.004 4.952 1.00 85.06 80 CYS A O 1
ATOM 538 N N . ALA A 1 81 ? -11.833 3.031 2.950 1.00 87.75 81 ALA A N 1
ATOM 539 C CA . ALA A 1 81 ? -13.097 2.385 3.294 1.00 87.75 81 ALA A CA 1
ATOM 540 C C . ALA A 1 81 ? -12.922 1.412 4.470 1.00 87.75 81 ALA A C 1
ATOM 542 O O . ALA A 1 81 ? -13.668 1.475 5.443 1.00 87.75 81 ALA A O 1
ATOM 543 N N . VAL A 1 82 ? -11.882 0.573 4.445 1.00 86.31 82 VAL A N 1
ATOM 544 C CA . VAL A 1 82 ? -11.560 -0.333 5.560 1.00 86.31 82 VAL A CA 1
ATOM 545 C C . VAL A 1 82 ? -11.270 0.445 6.847 1.00 86.31 82 VAL A C 1
ATOM 547 O O . VAL A 1 82 ? -11.704 0.030 7.920 1.00 86.31 82 VAL A O 1
ATOM 550 N N . ALA A 1 83 ? -10.576 1.582 6.766 1.00 83.00 83 ALA A N 1
ATOM 551 C CA . ALA A 1 83 ? -10.304 2.424 7.930 1.00 83.00 83 ALA A CA 1
ATOM 552 C C . ALA A 1 83 ? -11.570 3.098 8.493 1.00 83.00 83 ALA A C 1
ATOM 554 O O . ALA A 1 83 ? -11.712 3.191 9.711 1.00 83.00 83 ALA A O 1
ATOM 555 N N . LEU A 1 84 ? -12.484 3.539 7.623 1.00 84.75 84 LEU A N 1
ATOM 556 C CA . LEU A 1 84 ? -13.751 4.181 7.992 1.00 84.75 84 LEU A CA 1
ATOM 557 C C . LEU A 1 84 ? -14.741 3.187 8.615 1.00 84.75 84 LEU A C 1
ATOM 559 O O . LEU A 1 84 ? -15.332 3.482 9.650 1.00 84.75 84 LEU A O 1
ATOM 563 N N . PHE A 1 85 ? -14.903 2.007 8.012 1.00 89.50 85 PHE A N 1
ATOM 564 C CA . PHE A 1 85 ? -15.914 1.024 8.421 1.00 89.50 85 PHE A CA 1
ATOM 565 C C . PHE A 1 85 ? -15.399 -0.033 9.406 1.00 89.50 85 PHE A C 1
ATOM 567 O O . PHE A 1 85 ? -16.189 -0.689 10.077 1.00 89.50 85 PHE A O 1
ATOM 574 N N . GLY A 1 86 ? -14.083 -0.220 9.517 1.00 84.38 86 GLY A N 1
ATOM 575 C CA . GLY A 1 86 ? -13.488 -1.314 10.287 1.00 84.38 86 GLY A CA 1
ATOM 576 C C . GLY A 1 86 ? -13.603 -1.202 11.807 1.00 84.38 86 GLY A C 1
ATOM 577 O O . GLY A 1 86 ? -13.513 -2.206 12.517 1.00 84.38 86 GLY A O 1
ATOM 578 N N . GLY A 1 87 ? -13.774 0.008 12.335 1.00 84.88 87 GLY A N 1
ATOM 579 C CA . GLY A 1 87 ? -13.788 0.247 13.776 1.00 84.88 87 GLY A CA 1
ATOM 580 C C . GLY A 1 87 ? -12.462 -0.097 14.492 1.00 84.88 87 GLY A C 1
ATOM 581 O O . GLY A 1 87 ? -11.467 -0.503 13.877 1.00 84.88 87 GLY A O 1
ATOM 582 N N . PRO A 1 88 ? -12.413 0.062 15.829 1.00 80.69 88 PRO A N 1
ATOM 583 C CA . PRO A 1 88 ? -11.178 -0.066 16.608 1.00 80.69 88 PRO A CA 1
ATOM 584 C C . PRO A 1 88 ? -10.629 -1.500 16.657 1.00 80.69 88 PRO A C 1
ATOM 586 O O . PRO A 1 88 ? -9.411 -1.693 16.668 1.00 80.69 88 PRO A O 1
ATOM 589 N N . ALA A 1 89 ? -11.502 -2.512 16.634 1.00 84.12 89 ALA A N 1
ATOM 590 C CA . ALA A 1 89 ? -11.098 -3.917 16.657 1.00 84.12 89 ALA A CA 1
ATOM 591 C C . ALA A 1 89 ? -10.377 -4.335 15.364 1.00 84.12 89 ALA A C 1
ATOM 593 O O . ALA A 1 89 ? -9.331 -4.991 15.424 1.00 84.12 89 ALA A O 1
ATOM 594 N N . LEU A 1 90 ? -10.882 -3.918 14.195 1.00 84.06 90 LEU A N 1
ATOM 595 C CA . LEU A 1 90 ? -10.214 -4.198 12.924 1.00 84.06 90 LEU A CA 1
ATOM 596 C C . LEU A 1 90 ? -8.906 -3.417 12.814 1.00 84.06 90 LEU A C 1
ATOM 598 O O . LEU A 1 90 ? -7.895 -3.988 12.413 1.00 84.06 90 LEU A O 1
ATOM 602 N N . ALA A 1 91 ? -8.883 -2.152 13.243 1.00 80.00 91 ALA A N 1
ATOM 603 C CA . ALA A 1 91 ? -7.661 -1.352 13.268 1.00 80.00 91 ALA A CA 1
ATOM 604 C C . ALA A 1 91 ? -6.558 -2.001 14.128 1.00 80.00 91 ALA A C 1
ATOM 606 O O . ALA A 1 91 ? -5.393 -2.041 13.721 1.00 80.00 91 ALA A O 1
ATOM 607 N N . ALA A 1 92 ? -6.914 -2.564 15.288 1.00 82.88 92 ALA A N 1
ATOM 608 C CA . ALA A 1 92 ? -5.982 -3.304 16.138 1.00 82.88 92 ALA A CA 1
ATOM 609 C C . ALA A 1 92 ? -5.484 -4.596 15.466 1.00 82.88 92 ALA A C 1
ATOM 611 O O . ALA A 1 92 ? -4.279 -4.863 15.470 1.00 82.88 92 ALA A O 1
ATOM 612 N N . ARG A 1 93 ? -6.376 -5.365 14.822 1.00 84.75 93 ARG A N 1
ATOM 613 C CA . ARG A 1 93 ? -5.999 -6.570 14.060 1.00 84.75 93 ARG A CA 1
ATOM 614 C C . ARG A 1 93 ? -5.079 -6.253 12.884 1.00 84.75 93 ARG A C 1
ATOM 616 O O . ARG A 1 93 ? -4.061 -6.922 12.730 1.00 84.75 93 ARG A O 1
ATOM 623 N N . LEU A 1 94 ? -5.370 -5.215 12.104 1.00 81.69 94 LEU A N 1
ATOM 624 C CA . LEU A 1 94 ? -4.536 -4.780 10.976 1.00 81.69 94 LEU A CA 1
ATOM 625 C C . LEU A 1 94 ? -3.164 -4.261 11.429 1.00 81.69 94 LEU A C 1
ATOM 627 O O . LEU A 1 94 ? -2.176 -4.402 10.712 1.00 81.69 94 LEU A O 1
ATOM 631 N N . ARG A 1 95 ? -3.071 -3.698 12.641 1.00 77.81 95 ARG A N 1
ATOM 632 C CA . ARG A 1 95 ? -1.792 -3.292 13.244 1.00 77.81 95 ARG A CA 1
ATOM 633 C C . ARG A 1 95 ? -0.991 -4.472 13.806 1.00 77.81 95 ARG A C 1
ATOM 635 O O . ARG A 1 95 ? 0.211 -4.330 14.040 1.00 77.81 95 ARG A O 1
ATOM 642 N N . SER A 1 96 ? -1.623 -5.623 14.028 1.00 83.56 96 SER A N 1
ATOM 643 C CA . SER A 1 96 ? -0.965 -6.780 14.631 1.00 83.56 96 SER A CA 1
ATOM 644 C C . SER A 1 96 ? 0.197 -7.285 13.771 1.00 83.56 96 SER A C 1
ATOM 646 O O . SER A 1 96 ? 0.142 -7.291 12.539 1.00 83.56 96 SER A O 1
ATOM 648 N N . ARG A 1 97 ? 1.267 -7.752 14.425 1.00 80.25 97 ARG A N 1
ATOM 649 C CA . ARG A 1 97 ? 2.401 -8.372 13.719 1.00 80.25 97 ARG A CA 1
ATOM 650 C C . ARG A 1 97 ? 1.960 -9.576 12.883 1.00 80.25 97 ARG A C 1
ATOM 652 O O . ARG A 1 97 ? 2.514 -9.779 11.811 1.00 80.25 97 ARG A O 1
ATOM 659 N N . ALA A 1 98 ? 0.939 -10.303 13.341 1.00 84.50 98 ALA A N 1
ATOM 660 C CA . ALA A 1 98 ? 0.402 -11.483 12.670 1.00 84.50 98 ALA A CA 1
ATOM 661 C C . ALA A 1 98 ? -0.155 -11.189 11.268 1.00 84.50 98 ALA A C 1
ATOM 663 O O . ALA A 1 98 ? -0.023 -12.030 10.391 1.00 84.50 98 ALA A O 1
ATOM 664 N N . VAL A 1 99 ? -0.727 -10.002 11.032 1.00 84.56 99 VAL A N 1
ATOM 665 C CA . VAL A 1 99 ? -1.219 -9.604 9.698 1.00 84.56 99 VAL A CA 1
ATOM 666 C C . VAL A 1 99 ? -0.134 -8.892 8.891 1.00 84.56 99 VAL A C 1
ATOM 668 O O . VAL A 1 99 ? -0.020 -9.072 7.682 1.00 84.56 99 VAL A O 1
ATOM 671 N N . ARG A 1 100 ? 0.704 -8.090 9.548 1.00 84.88 100 ARG A N 1
ATOM 672 C CA . ARG A 1 100 ? 1.681 -7.237 8.858 1.00 84.88 100 ARG A CA 1
ATOM 673 C C . ARG A 1 100 ? 2.896 -7.995 8.336 1.00 84.88 100 ARG A C 1
ATOM 675 O O . ARG A 1 100 ? 3.357 -7.707 7.237 1.00 84.88 100 ARG A O 1
ATOM 682 N N . LEU A 1 101 ? 3.407 -8.954 9.109 1.00 87.38 101 LEU A N 1
ATOM 683 C CA . LEU A 1 101 ? 4.568 -9.759 8.727 1.00 87.38 101 LEU A CA 1
ATOM 684 C C . LEU A 1 101 ? 4.338 -10.616 7.478 1.00 87.38 101 LEU A C 1
ATOM 686 O O . LEU A 1 101 ? 5.211 -10.579 6.615 1.00 87.38 101 LEU A O 1
ATOM 690 N N . PRO A 1 102 ? 3.215 -11.344 7.310 1.00 89.62 102 PRO A N 1
ATOM 691 C CA . PRO A 1 102 ? 3.004 -12.102 6.082 1.00 89.62 102 PRO A CA 1
ATOM 692 C C . PRO A 1 102 ? 2.905 -11.186 4.858 1.00 89.62 102 PRO A C 1
ATOM 694 O O . PRO A 1 102 ? 3.515 -11.487 3.838 1.00 89.62 102 PRO A O 1
ATOM 697 N N . VAL A 1 103 ? 2.241 -10.027 4.965 1.00 86.81 103 VAL A N 1
ATOM 698 C CA . VAL A 1 103 ? 2.200 -9.037 3.870 1.00 86.81 103 VAL A CA 1
ATOM 699 C C . VAL A 1 103 ? 3.605 -8.528 3.538 1.00 86.81 103 VAL A C 1
ATOM 701 O O . VAL A 1 103 ? 3.994 -8.510 2.372 1.00 86.81 103 VAL A O 1
ATOM 704 N N . ALA A 1 104 ? 4.397 -8.171 4.553 1.00 87.25 104 ALA A N 1
ATOM 705 C CA . ALA A 1 104 ? 5.790 -7.770 4.371 1.00 87.25 104 ALA A CA 1
ATOM 706 C C . ALA A 1 104 ? 6.628 -8.883 3.721 1.00 87.25 104 ALA A C 1
ATOM 708 O O . ALA A 1 104 ? 7.439 -8.599 2.845 1.00 87.25 104 ALA A O 1
ATOM 709 N N . GLY A 1 105 ? 6.405 -10.140 4.111 1.00 89.50 105 GLY A N 1
ATOM 710 C CA . GLY A 1 105 ? 7.075 -11.313 3.557 1.00 89.50 105 GLY A CA 1
ATOM 711 C C . GLY A 1 105 ? 6.759 -11.525 2.079 1.00 89.50 105 GLY A C 1
ATOM 712 O O . GLY A 1 105 ? 7.675 -11.688 1.280 1.00 89.50 105 GLY A O 1
ATOM 713 N N . VAL A 1 106 ? 5.484 -11.436 1.688 1.00 92.31 106 VAL A N 1
ATOM 714 C CA . VAL A 1 106 ? 5.073 -11.528 0.277 1.00 92.31 106 VAL A CA 1
ATOM 715 C C . VAL A 1 106 ? 5.720 -10.417 -0.551 1.00 92.31 106 VAL A C 1
ATOM 717 O O . VAL A 1 106 ? 6.280 -10.687 -1.614 1.00 92.31 106 VAL A O 1
ATOM 720 N N . LEU A 1 107 ? 5.713 -9.177 -0.051 1.00 88.81 107 LEU A N 1
ATOM 721 C CA . LEU A 1 107 ? 6.374 -8.052 -0.719 1.00 88.81 107 LEU A CA 1
ATOM 722 C C . LEU A 1 107 ? 7.896 -8.238 -0.803 1.00 88.81 107 LEU A C 1
ATOM 724 O O . LEU A 1 107 ? 8.488 -7.901 -1.826 1.00 88.81 107 LEU A O 1
ATOM 728 N N . ALA A 1 108 ? 8.529 -8.803 0.228 1.00 89.75 108 ALA A N 1
ATOM 729 C CA . ALA A 1 108 ? 9.961 -9.091 0.229 1.00 89.75 108 ALA A CA 1
ATOM 730 C C . ALA A 1 108 ? 10.318 -10.133 -0.836 1.00 89.75 108 ALA A C 1
ATOM 732 O O . ALA A 1 108 ? 11.242 -9.917 -1.614 1.00 89.75 108 ALA A O 1
ATOM 733 N N . ILE A 1 109 ? 9.553 -11.225 -0.923 1.00 92.31 109 ILE A N 1
ATOM 734 C CA . ILE A 1 109 ? 9.743 -12.269 -1.940 1.00 92.31 109 ILE A CA 1
ATOM 735 C C . ILE A 1 109 ? 9.558 -11.678 -3.345 1.00 92.31 109 ILE A C 1
ATOM 737 O O . ILE A 1 109 ? 10.385 -11.903 -4.231 1.00 92.31 109 ILE A O 1
ATOM 741 N N . ALA A 1 110 ? 8.523 -10.860 -3.550 1.00 89.25 110 ALA A N 1
ATOM 742 C CA . ALA A 1 110 ? 8.304 -10.160 -4.815 1.00 89.25 110 ALA A CA 1
ATOM 743 C C . ALA A 1 110 ? 9.465 -9.202 -5.161 1.00 89.25 110 ALA A C 1
ATOM 745 O O . ALA A 1 110 ? 9.884 -9.115 -6.313 1.00 89.25 110 ALA A O 1
ATOM 746 N N . GLY A 1 111 ? 10.023 -8.500 -4.171 1.00 86.94 111 GLY A N 1
ATOM 747 C CA . GLY A 1 111 ? 11.182 -7.626 -4.360 1.00 86.94 111 GLY A CA 1
ATOM 748 C C . GLY A 1 111 ? 12.458 -8.392 -4.708 1.00 86.94 111 GLY A C 1
ATOM 749 O O . GLY A 1 111 ? 13.170 -8.003 -5.632 1.00 86.94 111 GLY A O 1
ATOM 750 N N . ILE A 1 112 ? 12.718 -9.511 -4.026 1.00 89.19 112 ILE A N 1
ATOM 751 C CA . ILE A 1 112 ? 13.874 -10.383 -4.286 1.00 89.19 112 ILE A CA 1
ATOM 752 C C . ILE A 1 112 ? 13.783 -10.980 -5.691 1.00 89.19 112 ILE A C 1
ATOM 754 O O . ILE A 1 112 ? 14.747 -10.914 -6.447 1.00 89.19 112 ILE A O 1
ATOM 758 N N . THR A 1 113 ? 12.621 -11.503 -6.082 1.00 87.50 113 THR A N 1
ATOM 759 C CA . THR A 1 113 ? 12.411 -12.040 -7.438 1.00 87.50 113 THR A CA 1
ATOM 760 C C . THR A 1 113 ? 12.585 -10.962 -8.510 1.00 87.50 113 THR A C 1
ATOM 762 O O . THR A 1 113 ? 13.267 -11.196 -9.508 1.00 87.50 113 THR A O 1
ATOM 765 N N . ALA A 1 114 ? 12.071 -9.747 -8.283 1.00 86.12 114 ALA A N 1
ATOM 766 C CA . ALA A 1 114 ? 12.309 -8.613 -9.175 1.00 86.12 114 ALA A CA 1
ATOM 767 C C . ALA A 1 114 ? 13.806 -8.256 -9.273 1.00 86.12 114 ALA A C 1
ATOM 769 O O . ALA A 1 114 ? 14.296 -8.020 -10.378 1.00 86.12 114 ALA A O 1
ATOM 770 N N . ALA A 1 115 ? 14.550 -8.280 -8.162 1.00 85.75 115 ALA A N 1
ATOM 771 C CA . ALA A 1 115 ? 15.991 -8.030 -8.158 1.00 85.75 115 ALA A CA 1
ATOM 772 C C . ALA A 1 115 ? 16.754 -9.097 -8.956 1.00 85.75 115 ALA A C 1
ATOM 774 O O . ALA A 1 115 ? 17.550 -8.755 -9.828 1.00 85.75 115 ALA A O 1
ATOM 775 N N . LEU A 1 116 ? 16.467 -10.379 -8.717 1.00 86.75 116 LEU A N 1
ATOM 776 C CA . LEU A 1 116 ? 17.100 -11.499 -9.422 1.00 86.75 116 LEU A CA 1
ATOM 777 C C . LEU A 1 116 ? 16.846 -11.431 -10.937 1.00 86.75 116 LEU A C 1
ATOM 779 O O . LEU A 1 116 ? 17.786 -11.575 -11.721 1.00 86.75 116 LEU A O 1
ATOM 783 N N . SER A 1 117 ? 15.615 -11.098 -11.345 1.00 83.25 117 SER A N 1
ATOM 784 C CA . SER A 1 117 ? 15.275 -10.882 -12.759 1.00 83.25 117 SER A CA 1
ATOM 785 C C . SER A 1 117 ? 16.009 -9.681 -13.373 1.00 83.25 117 SER A C 1
ATOM 787 O O . SER A 1 117 ? 16.408 -9.703 -14.537 1.00 83.25 117 SER A O 1
ATOM 789 N N . ALA A 1 118 ? 16.259 -8.624 -12.589 1.00 82.25 118 ALA A N 1
ATOM 790 C CA . ALA A 1 118 ? 16.983 -7.445 -13.058 1.00 82.25 118 ALA A CA 1
ATOM 791 C C . ALA A 1 118 ? 18.453 -7.752 -13.387 1.00 82.25 118 ALA A C 1
ATOM 793 O O . ALA A 1 118 ? 19.017 -7.142 -14.302 1.00 82.25 118 ALA A O 1
ATOM 794 N N . PHE A 1 119 ? 19.042 -8.713 -12.668 1.00 81.25 119 PHE A N 1
ATOM 795 C CA . PHE A 1 119 ? 20.388 -9.238 -12.904 1.00 81.25 119 PHE A CA 1
ATOM 796 C C . PHE A 1 119 ? 20.441 -10.360 -13.953 1.00 81.25 119 PHE A C 1
ATOM 798 O O . PHE A 1 119 ? 21.532 -10.836 -14.254 1.00 81.25 119 PHE A O 1
ATOM 805 N N . ARG A 1 120 ? 19.303 -10.746 -14.552 1.00 70.44 120 ARG A N 1
ATOM 806 C CA . ARG A 1 120 ? 19.181 -11.877 -15.492 1.00 70.44 120 ARG A CA 1
ATOM 807 C C . ARG A 1 120 ? 19.675 -13.215 -14.925 1.00 70.44 120 ARG A C 1
ATOM 809 O O . ARG A 1 120 ? 20.149 -14.056 -15.682 1.00 70.44 120 ARG A O 1
ATOM 816 N N . LEU A 1 121 ? 19.572 -13.418 -13.609 1.00 61.53 121 LEU A N 1
ATOM 817 C CA . LEU A 1 121 ? 19.803 -14.745 -13.020 1.00 61.53 121 LEU A CA 1
ATOM 818 C C . LEU A 1 121 ? 18.626 -15.704 -13.271 1.00 61.53 121 LEU A C 1
ATOM 820 O O . LEU A 1 121 ? 18.786 -16.912 -13.122 1.00 61.53 121 LEU A O 1
ATOM 824 N N . ILE A 1 122 ? 17.459 -15.153 -13.619 1.00 57.09 122 ILE A N 1
ATOM 825 C CA . ILE A 1 122 ? 16.185 -15.821 -13.907 1.00 57.09 122 ILE A CA 1
ATOM 826 C C . ILE A 1 122 ? 15.478 -14.990 -14.979 1.00 57.09 122 ILE A C 1
ATOM 828 O O . ILE A 1 122 ? 14.843 -15.582 -15.873 1.00 57.09 122 ILE A O 1
#

=== Feature glossary ===
The features interleaved in this record are:

— What the protein is —

Sequence gives the chain of amino acids in standard one-letter code (A=alanine, C=cysteine, …, Y=tyrosine), read N→C. It is the only feature that is directly encoded by the gene; all structural features are derived from the folded form of this sequence.

Database cross-references. InterPro integrates a dozen domain/family signature databases into unified entries with residue-range hits. GO terms attach function/process/location labels with evidence codes. CATH codes position the fold in a four-level structural taxonomy. Organism is the NCBI-taxonomy species name.

— Where its atoms are —

Atomic coordinates in PDBx/mmCIF format — the same representation the Protein Data Bank distributes. Each line of the _atom_site loop places one backbone atom in Cartesian space (units: ångströms, origin: arbitrary).

The six renders are orthographic views along the three Cartesian axes in both directions. Representation (cartoon, sticks, or surface) and color scheme (sequence-rainbow or by-chain) vary across proteins so the training set covers all the common visualization conventions.

— Local backbone conformation —

Eight-state secondary structure (DSSP): H is the canonical α-helix, G the tighter 3₁₀-helix, I the wider π-helix; E/B are β-structure, T and S are turns and bends, and '-' is everything else. DSSP derives these from the pattern of main-chain N–H···O=C hydrogen bonds, not from the sequence.

P-SEA three-state annotation labels each residue as helix, strand, or coil based purely on the geometry of the Cα trace. It serves as a fallback when the full backbone (and thus DSSP) is unavailable.

The φ/ψ torsion pair specifies the backbone conformation at each residue. φ rotates about the N–Cα bond, ψ about the Cα–C bond. Steric clashes forbid most of the (φ, ψ) plane — the allowed regions (α-helix basin, β-sheet basin, left-handed helix) are the Ramachandran-allowed regions.

— Global shape and packing —

The geometric summary reports three shape descriptors. Rg (radius of gyration) measures how spread out the Cα atoms are about their centre of mass; compact globular proteins have small Rg, elongated or unfolded ones large. Cα contacts (<8 Å, |i−j|>4) count long-range residue pairs in spatial proximity — high for tightly packed folds, near zero for rods or random coil. The bounding-box extents give the protein's footprint along x, y, z in Å.

Solvent-accessible surface area (SASA) is the area in Å² traced out by the centre of a 1.4 Å probe sphere (a water molecule) rolled over the protein's van der Waals surface (Shrake–Rupley / Lee–Richards construction). Buried residues have near-zero SASA; fully exposed residues can exceed 200 Å². The total SASA scales roughly with the number of surface residues.

The contact map is a binary N×N matrix image: pixel (i, j) is dark where Cα_i and Cα_j are within 8 Å and |i−j|>4. Because the |i−j|>4 filter removes local helical contacts, off-diagonal stripes parallel to the main diagonal indicate parallel β-sheets; stripes perpendicular to it indicate antiparallel β-sheets. The Ramachandran plot scatters every residue's (φ, ψ) pair against the sterically allowed regions. The PAE heatmap renders the predicted-aligned-error matrix.

— Structural neighborhood —

3Di is Foldseek's structural alphabet. Each residue is assigned one of twenty discrete states based on how its Cα sits relative to its spatial (not sequential) neighbors. Aligning 3Di strings finds structural homologs roughly as well as full 3D superposition, but orders of magnitude faster.

Nearest PDB neighbors are the top structural matches found by Foldseek when searching this structure against the entire Protein Data Bank. Each hit reports a TM-score (0 to 1; >0.5 almost always implies the same fold) and an E-value. These are *structural* homologs — they may share no detectable sequence similarity.

— Confidence and disorder —

For AlphaFold models, the B-factor field carries pLDDT — the model's own estimate of local accuracy on a 0–100 scale. Regions with pLDDT<50 should be treated as essentially unmodeled; they often correspond to intrinsically disordered segments.

Crystallographic B-factors measure how much each atom's electron density is smeared out, in Å². They rise in mobile loops and surface residues and fall in the buried interior. In AlphaFold models this column is repurposed to hold pLDDT instead.

Predicted aligned error is AlphaFold's pairwise confidence. Unlike pLDDT (per-residue), PAE is per-residue-pair and captures whether two parts of the structure are correctly placed relative to each other. Units are ångströms of expected positional error.